Protein AF-A0A1W5D4G3-F1 (afdb_monomer)

Structure (mmCIF, N/CA/C/O backbone):
data_AF-A0A1W5D4G3-F1
#
_entry.id   AF-A0A1W5D4G3-F1
#
loop_
_atom_site.group_PDB
_atom_site.id
_atom_site.type_symbol
_atom_site.label_atom_id
_atom_site.label_alt_id
_atom_site.label_comp_id
_atom_site.label_asym_id
_atom_site.label_entity_id
_atom_site.label_seq_id
_atom_site.pdbx_PDB_ins_code
_atom_site.Cartn_x
_atom_site.Cartn_y
_atom_site.Cartn_z
_atom_site.occupancy
_atom_site.B_iso_or_equiv
_atom_site.auth_seq_id
_atom_site.auth_comp_id
_atom_site.auth_asym_id
_atom_site.auth_atom_id
_atom_site.pdbx_PDB_model_num
ATOM 1 N N . MET A 1 1 ? -12.374 -8.092 4.029 1.00 61.09 1 MET A N 1
ATOM 2 C CA . MET A 1 1 ? -11.310 -7.062 3.919 1.00 61.09 1 MET A CA 1
ATOM 3 C C . MET A 1 1 ? -9.907 -7.667 3.838 1.00 61.09 1 MET A C 1
ATOM 5 O O . MET A 1 1 ? -9.173 -7.289 2.936 1.00 61.09 1 MET A O 1
ATOM 9 N N . ALA A 1 2 ? -9.553 -8.650 4.678 1.00 72.12 2 ALA A N 1
ATOM 10 C CA . ALA A 1 2 ? -8.239 -9.314 4.625 1.00 72.12 2 ALA A CA 1
ATOM 11 C C . ALA A 1 2 ? -7.943 -10.056 3.300 1.00 72.12 2 ALA A C 1
ATOM 13 O O . ALA A 1 2 ? -6.812 -10.045 2.824 1.00 72.12 2 ALA A O 1
ATOM 14 N N . GLU A 1 3 ? -8.955 -10.646 2.655 1.00 78.88 3 GLU A N 1
ATOM 15 C CA . GLU A 1 3 ? -8.769 -11.314 1.355 1.00 78.88 3 GLU A CA 1
ATOM 16 C C . GLU A 1 3 ? -8.399 -10.334 0.232 1.00 78.88 3 GLU A C 1
ATOM 18 O O . GLU A 1 3 ? -7.517 -10.624 -0.573 1.00 78.88 3 GLU A O 1
ATOM 23 N N . ALA A 1 4 ? -9.009 -9.143 0.215 1.00 80.06 4 ALA A N 1
ATOM 24 C CA . ALA A 1 4 ? -8.690 -8.106 -0.765 1.00 80.06 4 ALA A CA 1
ATOM 25 C C . ALA A 1 4 ? -7.241 -7.620 -0.609 1.00 80.06 4 ALA A C 1
ATOM 27 O O . ALA A 1 4 ? -6.526 -7.463 -1.596 1.00 80.06 4 ALA A O 1
ATOM 28 N N . GLU A 1 5 ? -6.781 -7.449 0.631 1.00 80.31 5 GLU A N 1
ATOM 29 C CA . GLU A 1 5 ? -5.395 -7.091 0.935 1.00 80.31 5 GLU A CA 1
ATOM 30 C C . GLU A 1 5 ? -4.406 -8.143 0.412 1.00 80.31 5 GLU A C 1
ATOM 32 O O . GLU A 1 5 ? -3.433 -7.801 -0.263 1.00 80.31 5 GLU A O 1
ATOM 37 N N . ALA A 1 6 ? -4.668 -9.425 0.675 1.00 85.75 6 ALA A N 1
ATOM 38 C CA . ALA A 1 6 ? -3.822 -10.518 0.207 1.00 85.75 6 ALA A CA 1
ATOM 39 C C . ALA A 1 6 ? -3.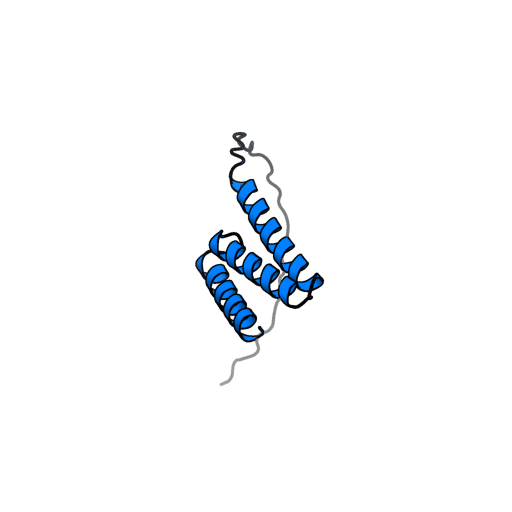771 -10.594 -1.329 1.00 85.75 6 ALA A C 1
ATOM 41 O O . ALA A 1 6 ? -2.695 -10.776 -1.908 1.00 85.75 6 ALA A O 1
ATOM 42 N N . MET A 1 7 ? -4.910 -10.393 -2.001 1.00 87.19 7 MET A N 1
ATOM 43 C CA . MET A 1 7 ? -4.972 -10.331 -3.464 1.00 87.19 7 MET A CA 1
ATOM 44 C C . MET A 1 7 ? -4.156 -9.160 -4.018 1.00 87.19 7 MET A C 1
ATOM 46 O O . MET A 1 7 ? -3.379 -9.350 -4.956 1.00 87.19 7 MET A O 1
ATOM 50 N N . TYR A 1 8 ? -4.276 -7.969 -3.423 1.00 84.94 8 TYR A N 1
ATOM 51 C CA . TYR A 1 8 ? -3.512 -6.803 -3.861 1.00 84.94 8 TYR A CA 1
ATOM 52 C C . TYR A 1 8 ? -2.012 -6.952 -3.610 1.00 84.94 8 TYR A C 1
ATOM 54 O O . TYR A 1 8 ? -1.235 -6.572 -4.480 1.00 84.94 8 TYR A O 1
ATOM 62 N N . ARG A 1 9 ? -1.583 -7.558 -2.494 1.00 84.94 9 ARG A N 1
ATOM 63 C CA . ARG A 1 9 ? -0.158 -7.851 -2.249 1.00 84.94 9 ARG A CA 1
ATOM 64 C C . ARG A 1 9 ? 0.411 -8.826 -3.278 1.00 84.94 9 ARG A C 1
ATOM 66 O O . ARG A 1 9 ? 1.464 -8.559 -3.845 1.00 84.94 9 ARG A O 1
ATOM 73 N N . ARG A 1 10 ? -0.311 -9.908 -3.589 1.00 88.06 10 ARG A N 1
ATOM 74 C CA . ARG A 1 10 ? 0.111 -10.872 -4.619 1.00 88.06 10 ARG A CA 1
ATOM 75 C C . ARG A 1 10 ? 0.178 -10.235 -6.009 1.00 88.06 10 ARG A C 1
ATOM 77 O O . ARG A 1 10 ? 1.101 -10.507 -6.773 1.00 88.06 10 ARG A O 1
ATOM 84 N N . ALA A 1 11 ? -0.792 -9.381 -6.338 1.00 86.81 11 ALA A N 1
ATOM 85 C CA . ALA A 1 11 ? -0.792 -8.630 -7.588 1.00 86.81 11 ALA A CA 1
ATOM 86 C C . ALA A 1 11 ? 0.359 -7.616 -7.648 1.00 86.81 11 ALA A C 1
ATOM 88 O O . ALA A 1 11 ? 0.962 -7.454 -8.707 1.00 86.81 11 ALA A O 1
ATOM 89 N N . LEU A 1 12 ? 0.671 -6.960 -6.527 1.00 85.25 12 LEU A N 1
ATOM 90 C CA . LEU A 1 12 ? 1.770 -6.009 -6.420 1.00 85.25 12 LEU A CA 1
ATOM 91 C C . LEU A 1 12 ? 3.104 -6.700 -6.696 1.00 85.25 12 LEU A C 1
ATOM 93 O O . LEU A 1 12 ? 3.813 -6.281 -7.599 1.00 85.25 12 LEU A O 1
ATOM 97 N N . GLU A 1 13 ? 3.381 -7.813 -6.022 1.00 87.12 13 GLU A N 1
ATOM 98 C CA . GLU A 1 13 ? 4.625 -8.571 -6.189 1.00 87.12 13 GLU A CA 1
ATOM 99 C C . GLU A 1 13 ? 4.813 -9.058 -7.640 1.00 87.12 13 GLU A C 1
ATOM 101 O O . GLU A 1 13 ? 5.896 -8.950 -8.220 1.00 87.12 13 GLU A O 1
ATOM 106 N N . GLY A 1 14 ? 3.727 -9.510 -8.282 1.00 87.44 14 GLY A N 1
ATOM 107 C CA . GLY A 1 14 ? 3.737 -9.880 -9.699 1.00 87.44 14 GLY A CA 1
ATOM 108 C C . GLY A 1 14 ? 4.004 -8.698 -10.638 1.00 87.44 14 GLY A C 1
ATOM 109 O O . GLY A 1 14 ? 4.747 -8.840 -11.611 1.00 87.44 14 GLY A O 1
ATOM 110 N N . ARG A 1 15 ? 3.429 -7.523 -10.351 1.00 84.06 15 ARG A N 1
ATOM 111 C CA . ARG A 1 15 ? 3.634 -6.298 -11.146 1.00 84.06 15 ARG A CA 1
ATOM 112 C C . ARG A 1 15 ? 5.030 -5.713 -10.942 1.00 84.06 15 ARG A C 1
ATOM 114 O O . ARG A 1 15 ? 5.659 -5.342 -11.926 1.00 84.06 15 ARG A O 1
ATOM 121 N N . GLU A 1 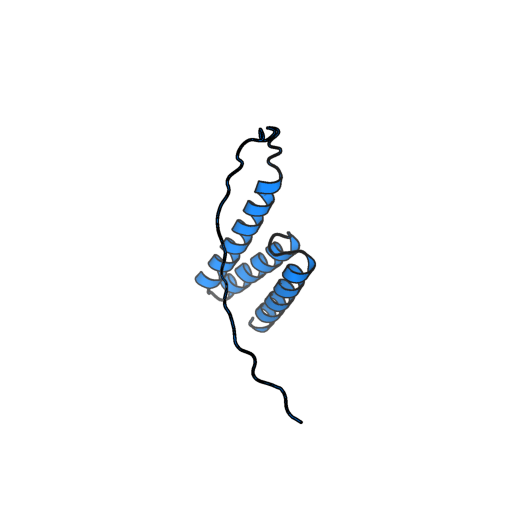16 ? 5.547 -5.721 -9.717 1.00 84.19 16 GLU A N 1
ATOM 122 C CA . GLU A 1 16 ? 6.923 -5.318 -9.404 1.00 84.19 16 GLU A CA 1
ATOM 123 C C . GLU A 1 16 ? 7.937 -6.192 -10.140 1.00 84.19 16 GLU A C 1
ATOM 125 O O . GLU A 1 16 ? 8.867 -5.672 -10.749 1.00 84.19 16 GLU A O 1
ATOM 130 N N . LYS A 1 17 ? 7.722 -7.511 -10.169 1.00 83.88 17 LYS A N 1
ATOM 131 C CA . LYS A 1 17 ? 8.621 -8.438 -10.862 1.00 83.88 17 LYS A CA 1
ATOM 132 C C . LYS A 1 17 ? 8.586 -8.297 -12.385 1.00 83.88 17 LYS A C 1
ATOM 134 O O . LYS A 1 17 ? 9.612 -8.482 -13.030 1.00 83.88 17 LYS A O 1
ATOM 139 N N . ALA A 1 18 ? 7.418 -8.025 -12.964 1.00 83.69 18 ALA A N 1
ATOM 140 C CA . ALA A 1 18 ? 7.263 -7.976 -14.417 1.00 83.69 18 ALA A CA 1
ATOM 141 C C . ALA A 1 18 ? 7.504 -6.580 -15.022 1.00 83.69 18 ALA A C 1
ATOM 143 O O . ALA A 1 18 ? 7.939 -6.494 -16.166 1.00 83.69 18 ALA A O 1
ATOM 144 N N . TRP A 1 19 ? 7.225 -5.502 -14.283 1.00 78.44 19 TRP A N 1
ATOM 145 C CA . TRP A 1 19 ? 7.244 -4.126 -14.807 1.00 78.44 19 TRP A CA 1
ATOM 146 C C . TRP A 1 19 ? 8.083 -3.168 -13.951 1.00 78.44 19 TRP A C 1
ATOM 148 O O . TRP A 1 19 ? 8.413 -2.078 -14.410 1.00 78.44 19 TRP A O 1
ATOM 158 N N . GLY A 1 20 ? 8.430 -3.557 -12.723 1.00 81.62 20 GLY A N 1
ATOM 159 C CA . GLY A 1 20 ? 9.168 -2.730 -11.773 1.00 81.62 20 GLY A CA 1
ATOM 160 C C . GLY A 1 20 ? 8.281 -1.981 -10.764 1.00 81.62 20 GLY A C 1
ATOM 161 O O . GLY A 1 20 ? 7.064 -1.841 -10.961 1.00 81.62 20 GLY A O 1
ATOM 162 N N . PRO A 1 21 ? 8.887 -1.492 -9.666 1.00 75.69 21 PRO A N 1
ATOM 163 C CA . PRO A 1 21 ? 8.200 -0.767 -8.591 1.00 75.69 21 PRO A CA 1
ATOM 164 C C . PRO A 1 21 ? 7.608 0.580 -9.036 1.00 75.69 21 PRO A C 1
ATOM 166 O O . PRO A 1 21 ? 6.572 0.995 -8.525 1.00 75.69 21 PRO A O 1
ATOM 169 N N . GLU A 1 22 ? 8.218 1.233 -10.025 1.00 76.06 22 GLU A N 1
ATOM 170 C CA . GLU A 1 22 ? 7.837 2.572 -10.511 1.00 76.06 22 GLU A CA 1
ATOM 171 C C . GLU A 1 22 ? 6.787 2.539 -11.634 1.00 76.06 22 GLU A C 1
ATOM 173 O O . GLU A 1 22 ? 6.316 3.571 -12.122 1.00 76.06 22 GLU A O 1
ATOM 178 N N . HIS A 1 23 ? 6.397 1.344 -12.084 1.00 82.12 23 HIS A N 1
ATOM 179 C CA . HIS A 1 23 ? 5.449 1.224 -13.179 1.00 82.12 23 HIS A CA 1
ATOM 180 C C . HIS A 1 23 ? 4.042 1.686 -12.761 1.00 82.12 23 HIS A C 1
ATOM 182 O O . HIS A 1 23 ? 3.555 1.343 -11.685 1.00 82.12 23 HIS A O 1
ATOM 188 N N . THR A 1 24 ? 3.325 2.399 -13.640 1.00 81.19 24 THR A N 1
ATOM 189 C CA . THR A 1 24 ? 1.991 2.970 -13.344 1.00 81.19 24 THR A CA 1
ATOM 190 C C . THR A 1 24 ? 1.008 1.934 -12.804 1.00 81.19 24 THR A C 1
ATOM 192 O O . THR A 1 24 ? 0.260 2.204 -11.867 1.00 81.19 24 THR A O 1
ATOM 195 N N . SER A 1 25 ? 1.014 0.723 -13.366 1.00 80.00 25 SER A N 1
ATOM 196 C CA . SER A 1 25 ? 0.141 -0.365 -12.913 1.00 80.00 25 SER A CA 1
ATOM 197 C C . SER A 1 25 ? 0.512 -0.867 -11.516 1.00 80.00 25 SER A C 1
ATOM 199 O O . SER A 1 25 ? -0.370 -1.287 -10.763 1.00 80.00 25 SER A O 1
ATOM 201 N N . THR A 1 26 ? 1.793 -0.828 -11.157 1.00 84.62 26 THR A N 1
ATOM 202 C CA . THR A 1 26 ? 2.281 -1.160 -9.816 1.00 84.62 26 THR A CA 1
ATOM 203 C C . THR A 1 26 ? 1.813 -0.098 -8.824 1.00 84.62 26 THR A C 1
ATOM 205 O O . THR A 1 26 ? 1.114 -0.432 -7.868 1.00 84.62 26 THR A O 1
ATOM 208 N N . LEU A 1 27 ? 2.048 1.184 -9.123 1.00 84.38 27 LEU A N 1
ATOM 209 C CA . LEU A 1 27 ? 1.631 2.318 -8.287 1.00 84.38 27 LEU A CA 1
ATOM 210 C C . LEU A 1 27 ? 0.109 2.370 -8.078 1.00 84.38 27 LEU A C 1
ATOM 212 O O . LEU A 1 27 ? -0.359 2.592 -6.963 1.00 84.38 27 LEU A O 1
ATOM 216 N N . GLY A 1 28 ? -0.682 2.061 -9.112 1.00 85.38 28 GLY A N 1
ATOM 217 C CA . GLY A 1 28 ? -2.140 1.956 -8.987 1.00 85.38 28 GLY A CA 1
ATOM 218 C C . GLY A 1 28 ? -2.594 0.850 -8.025 1.00 85.38 28 GLY A C 1
ATOM 219 O O . GLY A 1 28 ? -3.606 0.994 -7.343 1.00 85.38 28 GLY A O 1
ATOM 220 N N . THR A 1 29 ? -1.822 -0.235 -7.912 1.00 87.00 29 THR A N 1
ATOM 221 C CA . THR A 1 29 ? -2.101 -1.326 -6.958 1.00 87.00 29 THR A CA 1
ATOM 222 C C . THR A 1 29 ? -1.811 -0.883 -5.526 1.00 87.00 29 THR A C 1
ATOM 224 O O . THR A 1 29 ? -2.617 -1.134 -4.632 1.00 87.00 29 THR A O 1
ATOM 227 N N . VAL A 1 30 ? -0.700 -0.168 -5.320 1.00 87.94 30 VAL A N 1
ATOM 228 C CA . VAL A 1 30 ? -0.333 0.420 -4.022 1.00 87.94 30 VAL A CA 1
ATOM 229 C C . VAL A 1 30 ? -1.392 1.429 -3.560 1.00 87.94 30 VAL A C 1
ATOM 231 O O . VAL A 1 30 ? -1.823 1.393 -2.409 1.00 87.94 30 VAL A O 1
ATOM 234 N N . ASN A 1 31 ? -1.891 2.272 -4.465 1.00 87.00 31 ASN A N 1
ATOM 235 C CA . ASN A 1 31 ? -2.939 3.247 -4.159 1.00 87.00 31 ASN A CA 1
ATOM 236 C C . ASN A 1 31 ? -4.261 2.582 -3.720 1.00 87.00 31 ASN A C 1
ATOM 238 O O . ASN A 1 31 ? -4.927 3.042 -2.791 1.00 87.00 31 ASN A O 1
ATOM 242 N N . ASN A 1 32 ? -4.629 1.460 -4.346 1.00 87.88 32 ASN A N 1
ATOM 243 C CA . ASN A 1 32 ? -5.815 0.692 -3.956 1.00 87.88 32 ASN A CA 1
ATOM 244 C C . ASN A 1 32 ? -5.655 0.020 -2.583 1.00 87.88 32 ASN A C 1
ATOM 246 O O . ASN A 1 32 ? -6.615 -0.018 -1.813 1.00 87.88 32 ASN A O 1
ATOM 250 N N . LEU A 1 33 ? -4.446 -0.440 -2.244 1.00 88.06 33 LEU A N 1
ATOM 251 C CA . LEU A 1 33 ? -4.105 -0.896 -0.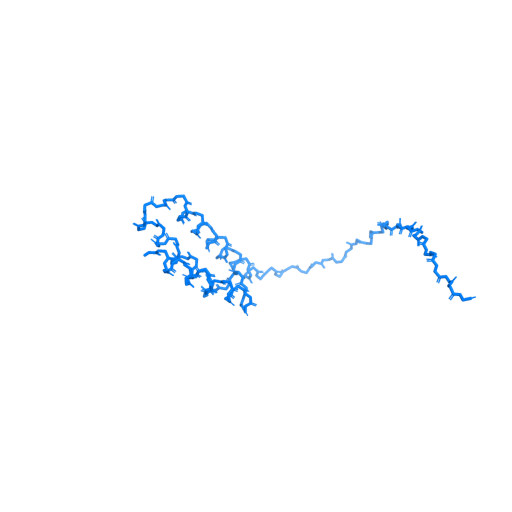891 1.00 88.06 33 LEU A CA 1
ATOM 252 C C . LEU A 1 33 ? -4.264 0.233 0.135 1.00 88.06 33 LEU A C 1
ATOM 254 O O . LEU A 1 33 ? -4.894 0.026 1.169 1.00 88.06 33 LEU A O 1
ATOM 258 N N . GLY A 1 34 ? -3.780 1.439 -0.171 1.00 88.81 34 GLY A N 1
ATOM 259 C CA . GLY A 1 34 ? -3.947 2.615 0.691 1.00 88.81 34 GLY A CA 1
ATOM 260 C C . GLY A 1 34 ? -5.414 2.952 0.980 1.00 88.81 34 GLY A C 1
ATOM 261 O O . GLY A 1 34 ? -5.787 3.201 2.128 1.00 88.81 34 GLY A O 1
ATOM 262 N N . ASN A 1 35 ? -6.279 2.881 -0.036 1.00 88.56 35 ASN A N 1
ATOM 263 C CA . ASN A 1 35 ? -7.722 3.076 0.139 1.00 88.56 35 ASN A CA 1
ATOM 264 C C . ASN A 1 35 ? -8.359 1.998 1.024 1.00 88.56 35 ASN A C 1
ATOM 266 O O . ASN A 1 35 ? -9.158 2.324 1.901 1.00 88.56 35 ASN A O 1
ATOM 270 N N . LEU A 1 36 ? -7.972 0.734 0.837 1.00 88.00 36 LEU A N 1
ATOM 271 C CA . LEU A 1 36 ? -8.460 -0.379 1.650 1.00 88.00 36 LEU A CA 1
ATOM 272 C C . LEU A 1 36 ? -8.061 -0.222 3.129 1.00 88.00 36 LEU A C 1
ATOM 274 O O . LEU A 1 36 ? -8.851 -0.529 4.019 1.00 88.00 36 LEU A O 1
ATOM 278 N N . TYR A 1 37 ? -6.856 0.280 3.402 1.00 86.94 37 TYR A N 1
ATOM 279 C CA . TYR A 1 37 ? -6.413 0.581 4.764 1.00 86.94 37 TYR A CA 1
ATOM 280 C C . TYR A 1 37 ? -7.167 1.750 5.387 1.00 86.94 37 TYR A C 1
ATOM 282 O O . TYR A 1 37 ? -7.515 1.692 6.567 1.00 86.94 37 TYR A O 1
ATOM 290 N N . LYS A 1 38 ? -7.472 2.783 4.595 1.00 86.94 38 LYS A N 1
ATOM 291 C CA . LYS A 1 38 ? -8.288 3.912 5.050 1.00 86.94 38 LYS A CA 1
ATOM 292 C C . LYS A 1 38 ? -9.687 3.454 5.465 1.00 86.94 38 LYS A C 1
ATOM 294 O O . LYS A 1 38 ? -10.168 3.871 6.513 1.00 86.94 38 LYS A O 1
ATOM 299 N N . ASP A 1 39 ? -10.297 2.571 4.677 1.00 87.31 39 ASP A N 1
ATOM 300 C CA . ASP A 1 39 ? -11.616 1.987 4.958 1.00 87.31 39 ASP A CA 1
ATOM 301 C C . ASP A 1 39 ? -11.615 1.128 6.237 1.00 87.31 39 ASP A C 1
ATOM 303 O O . ASP A 1 39 ? -12.554 1.156 7.025 1.00 87.31 39 ASP A O 1
ATOM 307 N N . GLN A 1 40 ? -10.496 0.453 6.519 1.00 86.88 40 GLN A N 1
ATOM 308 C CA . GLN A 1 40 ? -10.280 -0.301 7.761 1.00 86.88 40 GLN A CA 1
ATOM 309 C C . GLN A 1 40 ? -9.955 0.576 8.987 1.00 86.88 40 GLN A C 1
ATOM 311 O O . GLN A 1 40 ? -9.745 0.039 10.074 1.00 86.88 40 GLN A O 1
ATOM 316 N N . GLY A 1 41 ? -9.853 1.901 8.837 1.00 88.50 41 GLY A N 1
ATOM 317 C CA . GLY A 1 41 ? -9.426 2.813 9.908 1.00 88.50 41 GLY A CA 1
ATOM 318 C C . GLY A 1 41 ? -7.919 2.780 10.205 1.00 88.50 41 GLY A C 1
ATOM 319 O O . GLY A 1 41 ? -7.452 3.408 11.155 1.00 88.50 41 GLY A O 1
ATOM 320 N N . LYS A 1 42 ? -7.130 2.085 9.382 1.00 88.69 42 LYS A N 1
ATOM 321 C CA . LYS A 1 42 ? -5.678 1.928 9.522 1.00 88.69 42 LYS A CA 1
ATOM 322 C C . LYS A 1 42 ? -4.935 3.062 8.818 1.00 88.69 42 LYS A C 1
ATOM 324 O O . LYS A 1 42 ? -4.270 2.867 7.801 1.00 88.69 42 LYS A O 1
ATOM 329 N N . MET A 1 43 ? -5.046 4.268 9.371 1.00 85.25 43 MET A N 1
ATOM 330 C CA . MET A 1 43 ? -4.437 5.484 8.807 1.00 85.25 43 MET A CA 1
ATOM 331 C C . MET A 1 43 ? -2.922 5.353 8.575 1.00 85.25 43 MET A C 1
ATOM 333 O O . MET A 1 43 ? -2.437 5.764 7.527 1.00 85.25 43 MET A O 1
ATOM 337 N N . ALA A 1 44 ? -2.185 4.732 9.502 1.00 88.56 44 ALA A N 1
ATOM 338 C CA . ALA 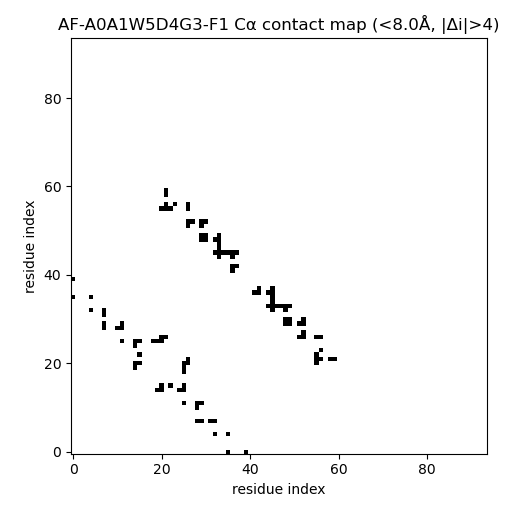A 1 44 ? -0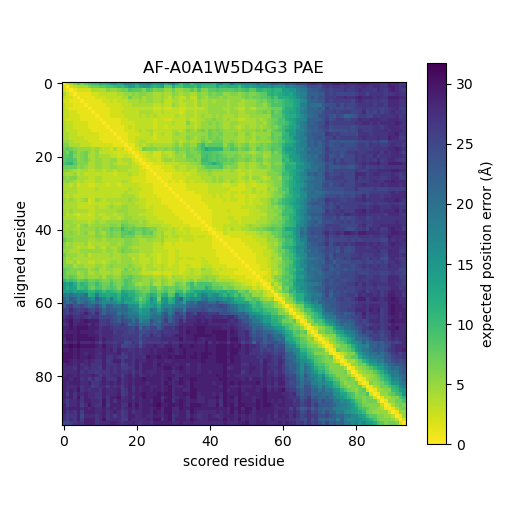.732 4.572 9.382 1.00 88.56 44 ALA A CA 1
ATOM 339 C C . ALA A 1 44 ? -0.324 3.667 8.202 1.00 88.56 44 ALA A C 1
ATOM 341 O O . ALA A 1 44 ? 0.598 3.994 7.455 1.00 88.56 44 ALA A O 1
ATOM 342 N N . GLU A 1 45 ? -1.033 2.550 8.000 1.00 85.62 45 GLU A N 1
ATOM 343 C CA . GLU A 1 45 ? -0.799 1.644 6.866 1.00 85.62 45 GLU A CA 1
ATOM 344 C C . GLU A 1 45 ? -1.208 2.309 5.542 1.00 85.62 45 GLU A C 1
ATOM 346 O O . GLU A 1 45 ? -0.500 2.187 4.543 1.00 85.62 45 GLU A O 1
ATOM 351 N N . ALA A 1 46 ? -2.305 3.076 5.537 1.00 89.00 46 ALA A N 1
ATOM 352 C CA . ALA A 1 46 ? -2.744 3.832 4.366 1.00 89.00 46 ALA A CA 1
ATOM 353 C C . ALA A 1 46 ? -1.709 4.883 3.937 1.00 89.00 46 ALA A C 1
ATOM 355 O O . ALA A 1 46 ? -1.359 4.969 2.760 1.00 89.00 46 ALA A O 1
ATOM 356 N N . GLU A 1 47 ? -1.187 5.655 4.891 1.00 87.56 47 GLU A N 1
ATOM 357 C CA . GLU A 1 47 ? -0.199 6.702 4.634 1.00 87.56 47 GLU A CA 1
ATOM 358 C C . GLU A 1 47 ? 1.116 6.131 4.089 1.00 87.56 47 GLU A C 1
ATOM 360 O O . GLU A 1 47 ? 1.692 6.693 3.156 1.00 87.56 47 GLU A O 1
ATOM 365 N N . ALA A 1 48 ? 1.562 4.980 4.605 1.00 88.00 48 ALA A N 1
ATOM 366 C CA . ALA A 1 48 ? 2.738 4.285 4.087 1.00 88.00 48 ALA A CA 1
ATOM 367 C C . ALA A 1 48 ? 2.565 3.866 2.615 1.00 88.00 48 ALA A C 1
ATOM 369 O O . ALA A 1 48 ? 3.487 4.020 1.813 1.00 88.00 48 ALA A O 1
ATOM 370 N N . MET A 1 49 ? 1.374 3.384 2.238 1.00 88.75 49 MET A N 1
ATOM 371 C CA . MET A 1 49 ? 1.074 3.029 0.846 1.00 88.75 49 MET A CA 1
ATOM 372 C C . MET A 1 49 ? 1.052 4.267 -0.058 1.00 88.75 49 MET A C 1
ATOM 374 O O . MET A 1 49 ? 1.662 4.253 -1.126 1.00 88.75 49 MET A O 1
ATOM 378 N N . TYR A 1 50 ? 0.420 5.364 0.371 1.00 83.38 50 TYR A N 1
ATOM 379 C CA . TYR A 1 50 ? 0.414 6.602 -0.414 1.00 83.38 50 TYR A CA 1
ATOM 380 C C . TYR A 1 50 ? 1.813 7.195 -0.588 1.00 83.38 50 TYR A C 1
ATOM 382 O O . TYR A 1 50 ? 2.145 7.614 -1.694 1.00 83.38 50 TYR A O 1
ATOM 390 N N . ARG A 1 51 ? 2.658 7.176 0.451 1.00 84.81 51 ARG A N 1
ATOM 391 C CA . ARG A 1 51 ? 4.054 7.631 0.348 1.00 84.81 51 ARG A CA 1
ATOM 392 C C . ARG A 1 51 ? 4.833 6.836 -0.694 1.00 84.81 51 ARG A C 1
ATOM 394 O O . ARG A 1 51 ? 5.371 7.436 -1.616 1.00 84.81 51 ARG A O 1
ATOM 401 N N . ARG A 1 52 ? 4.762 5.504 -0.649 1.00 82.19 52 ARG A N 1
ATOM 402 C CA . ARG A 1 52 ? 5.408 4.644 -1.653 1.00 82.19 52 ARG A CA 1
ATOM 403 C C . ARG A 1 52 ? 4.904 4.915 -3.076 1.00 82.19 52 ARG A C 1
ATOM 405 O O . ARG A 1 52 ? 5.688 4.889 -4.021 1.00 82.19 52 ARG A O 1
ATOM 412 N N . ALA A 1 53 ? 3.603 5.168 -3.242 1.00 82.00 53 ALA A N 1
ATOM 413 C CA . ALA A 1 53 ? 3.029 5.506 -4.544 1.00 82.00 53 ALA A CA 1
ATOM 414 C C . ALA A 1 53 ? 3.524 6.870 -5.067 1.00 82.00 53 ALA A C 1
ATOM 416 O O . ALA A 1 53 ? 3.790 7.005 -6.260 1.00 82.00 53 ALA A O 1
ATOM 417 N N . LEU A 1 54 ? 3.676 7.855 -4.177 1.00 79.56 54 LEU A N 1
ATOM 418 C CA . LEU A 1 54 ? 4.203 9.182 -4.500 1.00 79.56 54 LEU A CA 1
ATOM 419 C C . LEU A 1 54 ? 5.693 9.137 -4.847 1.00 79.56 54 LEU A C 1
ATOM 421 O O . LEU A 1 54 ? 6.090 9.725 -5.846 1.00 79.56 54 LEU A O 1
ATOM 425 N N . GLU A 1 55 ? 6.497 8.394 -4.087 1.00 80.25 55 GLU A N 1
ATOM 426 C CA . GLU A 1 55 ? 7.931 8.219 -4.351 1.00 80.25 55 GLU A CA 1
ATOM 427 C C . GLU A 1 55 ? 8.177 7.566 -5.720 1.00 80.25 55 GLU A C 1
ATOM 429 O O . GLU A 1 55 ? 9.015 8.031 -6.489 1.00 80.25 55 GLU A O 1
ATOM 434 N N . GLY A 1 56 ? 7.392 6.547 -6.088 1.00 71.94 56 GLY A N 1
ATOM 435 C CA . GLY A 1 56 ? 7.488 5.940 -7.420 1.00 71.94 56 GLY A CA 1
ATOM 436 C C . GLY A 1 56 ? 6.963 6.828 -8.558 1.00 71.94 56 GLY A C 1
ATOM 437 O O . GLY A 1 56 ? 7.376 6.673 -9.708 1.00 71.94 56 GLY A O 1
ATOM 438 N N . GLN A 1 57 ? 6.066 7.776 -8.269 1.00 69.00 57 GLN A N 1
ATOM 439 C CA . GLN A 1 57 ? 5.614 8.772 -9.245 1.00 69.00 57 GLN A CA 1
ATOM 440 C C . GLN A 1 57 ? 6.652 9.892 -9.442 1.00 69.00 57 GLN A C 1
ATOM 442 O O . GLN A 1 57 ? 6.833 10.361 -10.567 1.00 69.00 57 GLN A O 1
ATOM 447 N N . ASP A 1 58 ? 7.344 10.298 -8.377 1.00 61.44 58 ASP A N 1
ATOM 448 C CA . ASP A 1 58 ? 8.431 11.281 -8.421 1.00 61.44 58 ASP A CA 1
ATOM 449 C C . ASP A 1 58 ? 9.657 10.732 -9.173 1.00 61.44 58 ASP A C 1
ATOM 451 O O . ASP A 1 58 ? 10.160 11.383 -10.093 1.00 61.44 58 ASP A O 1
ATOM 455 N N . GLY A 1 59 ? 10.030 9.470 -8.916 1.00 58.59 59 GLY A N 1
ATOM 456 C CA . GLY A 1 59 ? 11.072 8.756 -9.670 1.00 58.59 59 GLY A CA 1
ATOM 457 C C . GLY A 1 59 ? 10.786 8.676 -11.177 1.00 58.59 59 GLY A C 1
ATOM 458 O O . GLY A 1 59 ? 11.663 8.942 -12.005 1.00 58.59 59 GLY A O 1
ATOM 459 N N . ARG A 1 60 ? 9.515 8.477 -11.562 1.00 55.88 60 ARG A N 1
ATOM 460 C CA . ARG A 1 60 ? 9.065 8.566 -12.964 1.00 55.88 60 ARG A CA 1
ATOM 461 C C . ARG A 1 60 ? 9.243 9.970 -13.555 1.00 55.88 60 ARG A C 1
ATOM 463 O O . ARG A 1 60 ? 9.570 10.095 -14.737 1.00 55.88 60 ARG A O 1
ATOM 470 N N . SER A 1 61 ? 9.014 11.024 -12.770 1.00 50.31 61 SER A N 1
ATOM 471 C CA . SER A 1 61 ? 9.142 12.414 -13.231 1.00 50.31 61 SER A CA 1
ATOM 472 C C . SER A 1 61 ? 10.605 12.820 -13.461 1.00 50.31 61 SER A C 1
ATOM 474 O O . SER A 1 61 ? 10.882 13.646 -14.334 1.00 50.31 61 SER A O 1
ATOM 476 N N . GLY A 1 62 ? 11.554 12.183 -12.765 1.00 50.69 62 GLY A N 1
ATOM 477 C CA . GLY A 1 62 ? 12.994 12.380 -12.962 1.00 50.69 62 GLY A CA 1
ATOM 478 C C . GLY A 1 62 ? 13.537 11.904 -14.318 1.00 50.69 62 GLY A C 1
ATOM 479 O O . GLY A 1 62 ? 14.619 12.325 -14.723 1.00 50.69 62 GLY A O 1
ATOM 480 N N . SER A 1 63 ? 12.789 11.082 -15.068 1.00 50.66 63 SER A N 1
ATOM 481 C CA . SER A 1 63 ? 13.242 10.519 -16.355 1.00 50.66 63 SER A CA 1
ATOM 482 C C . SER A 1 63 ? 12.984 11.420 -17.579 1.00 50.66 63 SER A C 1
ATOM 484 O O . SER A 1 63 ? 13.390 11.089 -18.690 1.00 50.66 63 SER A O 1
ATOM 486 N N . HIS A 1 64 ? 12.360 12.592 -17.397 1.00 47.47 64 HIS A N 1
ATOM 487 C CA . HIS A 1 64 ? 12.201 13.604 -18.455 1.00 47.47 64 HIS A CA 1
ATOM 488 C C . HIS A 1 64 ? 13.068 14.857 -18.262 1.00 47.47 64 HIS A C 1
ATOM 490 O O . HIS A 1 64 ? 12.849 15.855 -18.952 1.00 47.47 64 HIS A O 1
ATOM 496 N N . VAL A 1 65 ? 14.092 14.833 -17.397 1.00 50.56 65 VAL A N 1
ATOM 497 C CA . VAL A 1 65 ? 15.146 15.850 -17.507 1.00 50.56 65 VAL A CA 1
ATOM 498 C C . VAL A 1 65 ? 16.063 15.468 -18.669 1.00 50.56 65 VAL A C 1
ATOM 500 O O . VAL A 1 65 ? 17.038 14.733 -18.552 1.00 50.56 65 VAL A O 1
ATOM 503 N N . SER A 1 66 ? 15.703 15.960 -19.849 1.00 50.81 66 SER A N 1
ATOM 504 C CA . SER A 1 66 ? 16.583 16.023 -21.007 1.00 50.81 66 SER A CA 1
ATOM 505 C C . SER A 1 66 ? 17.685 17.050 -20.718 1.00 50.81 66 SER A C 1
ATOM 507 O O . SER A 1 66 ? 17.689 18.149 -21.269 1.00 50.81 66 SER A O 1
ATOM 509 N N . THR A 1 67 ? 18.609 16.740 -19.806 1.00 51.59 67 THR A N 1
ATOM 510 C CA . THR A 1 67 ? 19.804 17.554 -19.567 1.00 51.59 67 THR A CA 1
ATOM 511 C C . THR A 1 67 ? 20.804 17.278 -20.681 1.00 51.59 67 THR A C 1
ATOM 513 O O . THR A 1 67 ? 21.695 16.436 -20.586 1.00 51.59 67 THR A O 1
ATOM 516 N N . GLY A 1 68 ? 20.652 18.024 -21.771 1.00 57.94 68 GLY A N 1
ATOM 517 C CA . GLY A 1 68 ? 21.725 18.241 -22.726 1.00 57.94 68 GLY A CA 1
ATOM 518 C C . GLY A 1 68 ? 22.812 19.104 -22.094 1.00 57.94 68 GLY A C 1
ATOM 519 O O . GLY A 1 68 ? 22.812 20.306 -22.296 1.00 57.94 68 GLY A O 1
ATOM 520 N N . VAL A 1 69 ? 23.736 18.501 -21.346 1.00 54.62 69 VAL A N 1
ATOM 521 C CA . VAL A 1 69 ? 25.106 19.008 -21.169 1.00 54.62 69 VAL A CA 1
ATOM 522 C C . VAL A 1 69 ? 26.017 17.789 -21.090 1.00 54.62 69 VAL A C 1
ATOM 524 O O . VAL A 1 69 ? 25.982 17.010 -20.137 1.00 54.62 69 VAL A O 1
ATOM 527 N N . GLY A 1 70 ? 26.798 17.599 -22.154 1.00 46.62 70 GLY A N 1
ATOM 528 C CA . GLY A 1 70 ? 27.792 16.543 -22.256 1.00 46.62 70 GLY A CA 1
ATOM 529 C C . GLY A 1 70 ? 28.775 16.631 -21.097 1.00 46.62 70 GLY A C 1
ATOM 530 O O . GLY A 1 70 ? 29.427 17.653 -20.895 1.00 46.62 70 GLY A O 1
ATOM 531 N N . ARG A 1 71 ? 28.877 15.537 -20.341 1.00 56.50 71 ARG A N 1
ATOM 532 C CA . ARG A 1 71 ? 29.932 15.329 -19.354 1.00 56.50 71 ARG A CA 1
ATOM 533 C C . ARG A 1 71 ? 31.276 15.414 -20.071 1.00 56.50 71 ARG A C 1
ATOM 535 O O . ARG A 1 71 ? 31.653 14.508 -20.813 1.00 56.50 71 ARG A O 1
ATOM 542 N N . THR A 1 72 ? 31.984 16.512 -19.841 1.0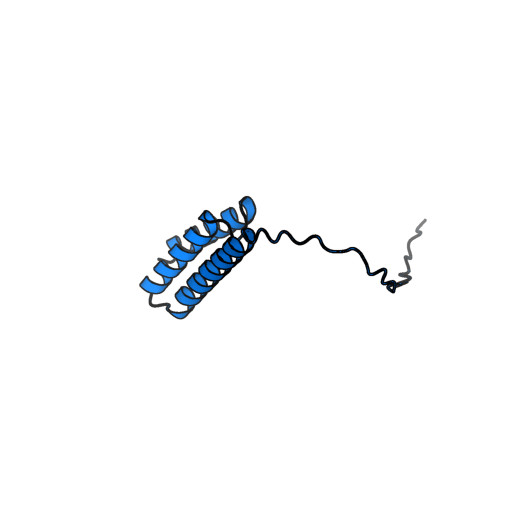0 51.09 72 THR A N 1
ATOM 543 C CA . THR A 1 72 ? 33.414 16.618 -20.096 1.00 51.09 72 THR A CA 1
ATOM 544 C C . THR A 1 72 ? 34.111 15.528 -19.291 1.00 51.09 72 THR A C 1
ATOM 546 O O . THR A 1 72 ? 34.106 15.533 -18.062 1.00 51.09 72 THR A O 1
ATOM 549 N N . ARG A 1 73 ? 34.646 14.553 -20.025 1.00 56.03 73 ARG A N 1
ATOM 550 C CA . ARG A 1 73 ? 35.682 13.611 -19.604 1.00 56.03 73 ARG A CA 1
ATOM 551 C C . ARG A 1 73 ? 36.768 14.379 -18.868 1.00 56.03 73 ARG A C 1
ATOM 553 O O . ARG A 1 73 ? 37.351 15.219 -19.524 1.00 56.03 73 ARG A O 1
ATOM 560 N N . GLU A 1 74 ? 37.036 14.051 -17.606 1.00 50.03 74 GLU A N 1
ATOM 561 C CA . GLU A 1 74 ? 38.357 14.015 -16.953 1.00 50.03 74 GLU A CA 1
ATOM 562 C C . GLU A 1 74 ? 38.191 13.376 -15.567 1.00 50.03 74 GLU A C 1
ATOM 564 O O . GLU A 1 74 ? 37.194 13.607 -14.887 1.00 50.03 74 GLU A O 1
ATOM 569 N N . GLY A 1 75 ? 39.149 12.542 -15.165 1.00 43.31 75 GLY A N 1
ATOM 570 C CA . GLY A 1 75 ? 39.158 11.936 -13.834 1.00 43.31 75 GLY A CA 1
ATOM 571 C C . GLY A 1 75 ? 39.614 10.487 -13.826 1.00 43.31 75 GLY A C 1
ATOM 572 O O . GLY A 1 75 ? 38.876 9.597 -13.418 1.00 43.31 75 GLY A O 1
ATOM 573 N N . VAL A 1 76 ? 40.839 10.252 -14.292 1.00 57.84 76 VAL A N 1
ATOM 574 C CA . VAL A 1 76 ? 41.594 9.036 -13.985 1.00 57.84 76 VAL A CA 1
ATOM 575 C C . VAL A 1 76 ? 41.827 9.045 -12.471 1.00 57.84 76 VAL A C 1
ATOM 577 O O . VAL A 1 76 ? 42.510 9.928 -11.962 1.00 57.84 76 VAL A O 1
ATOM 580 N N . GLY A 1 77 ? 41.220 8.108 -11.750 1.00 45.91 77 GLY A N 1
ATOM 581 C CA . GLY A 1 77 ? 41.343 7.981 -10.300 1.00 45.91 77 GLY A CA 1
ATOM 582 C C . GLY A 1 77 ? 41.551 6.524 -9.935 1.00 45.91 77 GLY A C 1
ATOM 583 O O . GLY A 1 77 ? 40.598 5.778 -9.744 1.00 45.91 77 GLY A O 1
ATOM 584 N N . ALA A 1 78 ? 42.817 6.123 -9.910 1.00 48.66 78 ALA A N 1
ATOM 585 C CA . ALA A 1 78 ? 43.267 4.859 -9.361 1.00 48.66 78 ALA A CA 1
ATOM 586 C C . ALA A 1 78 ? 42.923 4.760 -7.867 1.00 48.66 78 ALA A C 1
ATOM 588 O O . ALA A 1 78 ? 43.055 5.747 -7.149 1.00 48.66 78 ALA A O 1
ATOM 589 N N . ALA A 1 79 ? 42.574 3.560 -7.404 1.00 47.88 79 ALA A N 1
ATOM 590 C CA . ALA A 1 79 ? 43.315 2.822 -6.375 1.00 47.88 79 ALA A CA 1
ATOM 591 C C . ALA A 1 79 ? 42.413 1.837 -5.618 1.00 47.88 79 ALA A C 1
ATOM 593 O O . ALA A 1 79 ? 41.299 2.160 -5.227 1.00 47.88 79 ALA A O 1
ATOM 594 N N . ALA A 1 80 ? 43.025 0.685 -5.338 1.00 47.97 80 ALA A N 1
ATOM 595 C CA . ALA A 1 80 ? 42.726 -0.251 -4.261 1.00 47.97 80 ALA A CA 1
ATOM 596 C C . ALA A 1 80 ? 41.451 -1.100 -4.386 1.00 47.97 80 ALA A C 1
ATOM 598 O O . ALA A 1 80 ? 40.341 -0.633 -4.195 1.00 47.97 80 ALA A O 1
ATOM 599 N N . HIS A 1 81 ? 41.653 -2.402 -4.592 1.00 41.72 81 HIS A N 1
ATOM 600 C CA . HIS A 1 81 ? 41.389 -3.388 -3.540 1.00 41.72 81 HIS A CA 1
ATOM 601 C C . HIS A 1 81 ? 42.107 -4.697 -3.905 1.00 41.72 81 HIS A C 1
ATOM 603 O O . HIS A 1 81 ? 41.689 -5.422 -4.803 1.00 41.72 81 HIS A O 1
ATOM 609 N N . VAL A 1 82 ? 43.230 -4.967 -3.232 1.00 50.81 82 VAL A N 1
ATOM 610 C CA . VAL A 1 82 ? 43.806 -6.313 -3.142 1.00 50.81 82 VAL A CA 1
ATOM 611 C C . VAL A 1 82 ? 43.298 -6.872 -1.818 1.00 50.81 82 VAL A C 1
ATOM 613 O O . VAL A 1 82 ? 43.623 -6.342 -0.761 1.00 50.81 82 VAL A O 1
ATOM 616 N N . ASP A 1 83 ? 42.449 -7.890 -1.883 1.00 45.78 83 ASP A N 1
ATOM 617 C CA . ASP A 1 83 ? 42.151 -8.749 -0.741 1.00 45.78 83 ASP A CA 1
ATOM 618 C C . ASP A 1 83 ? 42.580 -10.162 -1.138 1.00 45.78 83 ASP A C 1
ATOM 620 O O . ASP A 1 83 ? 41.905 -10.871 -1.884 1.00 45.78 83 ASP A O 1
ATOM 624 N N . ALA A 1 84 ? 43.805 -10.508 -0.747 1.00 49.72 84 ALA A N 1
ATOM 625 C CA . ALA A 1 84 ? 44.374 -11.831 -0.929 1.00 49.72 84 ALA A CA 1
ATOM 626 C C . ALA A 1 84 ? 44.007 -12.691 0.288 1.00 49.72 84 ALA A C 1
ATOM 628 O O . ALA A 1 84 ? 44.819 -12.902 1.188 1.00 49.72 84 ALA A O 1
ATOM 629 N N . GLY A 1 85 ? 42.769 -13.182 0.319 1.00 46.78 85 GLY A N 1
ATOM 630 C CA . GLY A 1 85 ? 42.340 -14.229 1.241 1.00 46.78 85 GLY A CA 1
ATOM 631 C C . GLY A 1 85 ? 42.805 -15.604 0.757 1.00 46.78 85 GLY A C 1
ATOM 632 O O . GLY A 1 85 ? 42.104 -16.270 -0.003 1.00 46.78 85 GLY A O 1
ATOM 633 N N . LEU A 1 86 ? 43.989 -16.047 1.193 1.00 51.12 86 LEU A N 1
ATOM 634 C CA . LEU A 1 86 ? 44.440 -17.434 1.039 1.00 51.12 86 LEU A CA 1
ATOM 635 C C . LEU A 1 86 ? 43.635 -18.344 1.982 1.00 51.12 86 LEU A C 1
ATOM 637 O O . LEU A 1 86 ? 44.014 -18.582 3.126 1.00 51.12 86 LEU A O 1
ATOM 641 N N . GLY A 1 87 ? 42.502 -18.841 1.483 1.00 48.66 87 GLY A N 1
ATOM 642 C CA . GLY A 1 87 ? 41.710 -19.902 2.100 1.00 48.66 87 GLY A CA 1
ATOM 643 C C . GLY A 1 87 ? 42.215 -21.282 1.679 1.00 48.66 87 GLY A C 1
ATOM 644 O O . GLY A 1 87 ? 41.987 -21.725 0.557 1.00 48.66 87 GLY A O 1
ATOM 645 N N . GLN A 1 88 ? 42.903 -21.941 2.604 1.00 48.50 88 GLN A N 1
ATOM 646 C CA . GLN A 1 88 ? 43.327 -23.339 2.592 1.00 48.50 88 GLN A CA 1
ATOM 647 C C . GLN A 1 88 ? 42.206 -24.296 2.130 1.00 48.50 88 GLN A C 1
ATOM 649 O O . GLN A 1 88 ? 41.127 -24.307 2.719 1.00 48.50 88 GLN A O 1
ATOM 654 N N . GLN A 1 89 ? 42.476 -25.159 1.145 1.00 49.75 89 GLN A N 1
ATOM 655 C CA . GLN A 1 89 ? 41.681 -26.369 0.905 1.00 49.75 89 GLN A CA 1
ATOM 656 C C . GLN A 1 89 ? 42.522 -27.600 1.264 1.00 49.75 89 GLN A C 1
ATOM 658 O O . GLN A 1 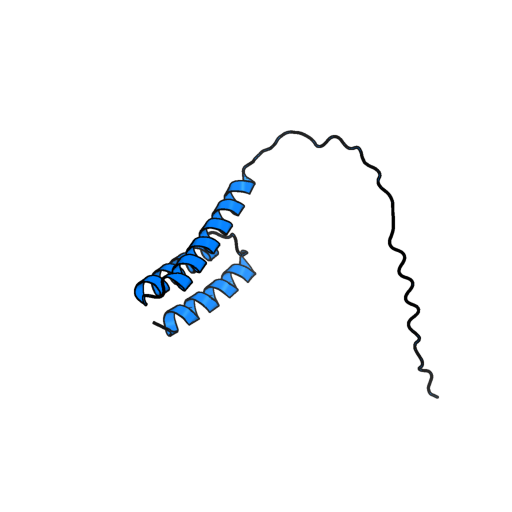89 ? 43.549 -27.825 0.624 1.00 49.75 89 GLN A O 1
ATOM 663 N N . PRO A 1 90 ? 42.141 -28.398 2.278 1.00 55.06 90 PRO A N 1
ATOM 664 C CA . PRO A 1 90 ? 42.644 -29.752 2.432 1.00 55.06 90 PRO A CA 1
ATOM 665 C C . PRO A 1 90 ? 41.677 -30.725 1.750 1.00 55.06 90 PRO A C 1
ATOM 667 O O . PRO A 1 90 ? 40.486 -30.746 2.062 1.00 55.06 90 PRO A O 1
ATOM 670 N N . GLY A 1 91 ? 42.180 -31.548 0.836 1.00 54.19 91 GLY A N 1
ATOM 671 C CA . GLY A 1 91 ? 41.361 -32.598 0.247 1.00 54.19 91 GLY A CA 1
ATOM 672 C C . GLY A 1 91 ? 42.061 -33.362 -0.857 1.00 54.19 91 GLY A C 1
ATOM 673 O O . GLY A 1 91 ? 41.666 -33.226 -2.005 1.00 54.19 91 GLY A O 1
ATOM 674 N N . GLU A 1 92 ? 43.045 -34.189 -0.508 1.00 56.59 92 GLU A N 1
ATOM 675 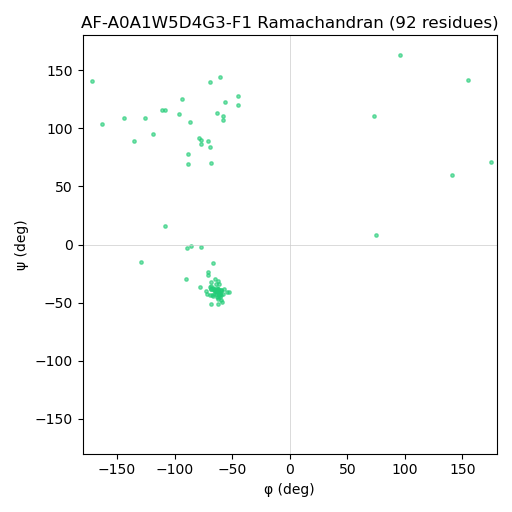C CA . GLU A 1 92 ? 43.403 -35.333 -1.349 1.00 56.59 92 GLU A CA 1
ATOM 676 C C . GLU A 1 92 ? 43.365 -36.599 -0.495 1.00 56.59 92 GL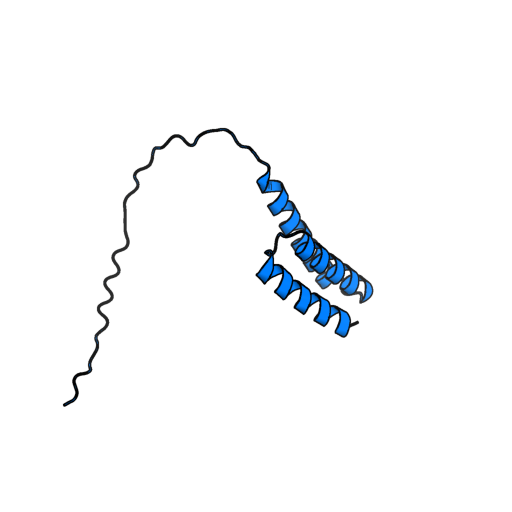U A C 1
ATOM 678 O O . GLU A 1 92 ? 44.161 -36.798 0.423 1.00 56.59 92 GLU A O 1
ATOM 683 N N . SER A 1 93 ? 42.352 -37.407 -0.786 1.00 55.00 93 SER A N 1
ATOM 684 C CA . SER A 1 93 ? 42.144 -38.756 -0.284 1.00 55.00 93 SER A CA 1
ATOM 685 C C . SER A 1 93 ? 42.403 -39.705 -1.451 1.00 55.00 93 SER A C 1
ATOM 687 O O . SER A 1 93 ? 41.641 -39.656 -2.418 1.00 55.00 93 SER A O 1
ATOM 689 N N . LEU A 1 94 ? 43.432 -40.551 -1.352 1.00 56.59 94 LEU A N 1
ATOM 690 C CA . LEU A 1 94 ? 43.459 -41.947 -1.822 1.00 56.59 94 LEU A CA 1
ATOM 691 C C . LEU A 1 94 ? 44.765 -42.631 -1.411 1.00 56.59 94 LEU A C 1
ATOM 693 O O . LEU A 1 94 ? 45.844 -42.071 -1.698 1.00 56.59 94 LEU A O 1
#

Nearest PDB structures (foldseek):
  3ceq-assembly1_B  TM=9.397E-01  e=1.489E-02  Homo sapiens
  6ejn-assembly1_B  TM=9.444E-01  e=1.983E-02  Mus musculus
  3edt-assembly2_D  TM=9.003E-01  e=1.670E-02  Homo sapiens
  3edt-assembly3_H  TM=9.406E-01  e=2.642E-02  Homo sapiens
  5o01-assembly2_B  TM=7.980E-01  e=7.000E-02  Prosthecobacter vanneervenii

Foldseek 3Di:
DVVLLVVLVVVLVVCCVPPNLLDPSNLVSLQVNLVVCVVVVNNVSNVVSVVSSVVSPVVVVVVPPPPPDDPDDDDDDDDDDDDPPPDDDDDDDD

Sequence (94 aa):
MAEAEAMYRRALEGREKAWGPEHTSTLGTVNNLGNLYKDQGKMAEAEAMYRRALEGQDGRSGSHVSTGVGRTREGVGAAAHVDAGLGQQPGESL

pLDDT: mean 70.98, std 16.56, range [41.72, 89.0]

InterPro domains:
  IPR011990 Tetratricopeptide-like helical domain superfamily [G3DSA:1.25.40.10] (1-82)
  IPR011990 Tetratricopeptide-like helical domain superfamily [SSF48452] (2-58)
  IPR053137 Nucleotide-binding leucine-rich repeat (NLR)-like [PTHR46082] (3-64)

Mean predicted aligned error: 15.38 Å

Radius of gyration: 23.77 Å; Cα contacts (8 Å, |Δi|>4): 59; chains: 1; bounding box: 56×61×33 Å

Secondary structure (DSSP, 8-state):
-HHHHHHHHHHHHHHHHHH-TTSHHHHHHHHHHHHHHHHTT-HHHHHHHHHHHHHHHHHHHGGG------------------------------

Solvent-accessible surface area (backbone atoms only — not comparable to full-atom values): 5819 Å² total; per-residue (Å²): 113,71,65,60,52,54,51,44,52,55,50,32,55,53,33,32,74,75,64,31,69,55,29,69,74,23,30,54,40,35,44,53,51,16,52,54,24,46,76,71,68,36,55,70,63,13,50,53,26,45,49,55,32,48,53,26,50,52,58,58,60,62,74,71,68,80,73,88,67,83,80,78,86,81,80,92,75,89,82,86,86,88,79,86,78,87,76,85,81,90,85,86,88,131

Organism: NCBI:txid136370